Protein AF-A7SAW0-F1 (afdb_monomer)

Secondary structure (DSSP, 8-state):
--BBTTTEEEEEEETTEEEE---SSB--HHHHHHHHHTT-EEEEE-GGGT-HHHHHHHHHHHHHHTS----EEEE--TT---S-S---SS-------SS----------

Mean predicted aligned error: 2.24 Å

InterPro domains:
  IPR003347 JmjC domain [PF08007] (44-107)
  IPR003347 JmjC domain [PS51184] (40-109)
  IPR039994 Histone lysine demethylase/ribosomal histidine hydroxylase NO66-like [PTHR13096] (2-109)

Solvent-accessible surface area (backbone atoms only — not comparable to full-atom values): 6873 Å² total; per-residue (Å²): 135,59,26,33,81,74,31,32,43,36,22,28,31,57,97,92,44,66,48,78,68,60,61,86,55,69,58,47,67,71,62,56,50,51,43,33,76,71,45,20,16,40,35,34,48,53,47,44,84,80,30,69,70,53,30,55,50,33,54,54,49,19,66,72,70,73,46,93,53,83,56,69,46,78,48,67,39,88,98,54,41,36,64,64,95,79,83,78,100,65,91,83,86,88,80,91,86,75,93,83,81,93,83,85,86,76,79,88,131

Foldseek 3Di:
DAFFPPFKWKWFDDPNDIDTDHDGTHDDPVVVVVSQVVFIKMKTWQCLVVDVVVVVVQVVVCVVVVHHGGDMDIDTHPPGDGDHDDDDPDDDDDDDDDDDDDDDDDDDD

Structure (mmCIF, N/CA/C/O backbone):
data_AF-A7SAW0-F1
#
_entry.id   AF-A7SAW0-F1
#
loop_
_atom_site.group_PDB
_atom_site.id
_atom_site.type_symbol
_atom_site.label_atom_id
_atom_site.label_alt_id
_atom_site.label_comp_id
_atom_site.label_asym_id
_atom_site.label_entity_id
_atom_site.label_seq_id
_atom_site.pdbx_PDB_ins_code
_atom_site.Cartn_x
_atom_site.Cartn_y
_atom_site.Cartn_z
_atom_site.occupancy
_atom_site.B_iso_or_equiv
_atom_site.auth_seq_id
_atom_site.auth_comp_id
_atom_site.auth_asym_id
_atom_site.auth_atom_id
_atom_site.pdbx_PDB_model_num
ATOM 1 N N . ASN A 1 1 ? 14.785 4.386 6.000 1.00 86.06 1 ASN A N 1
ATOM 2 C CA . ASN A 1 1 ? 14.942 3.596 4.755 1.00 86.06 1 ASN A CA 1
ATOM 3 C C . ASN A 1 1 ? 13.675 2.800 4.500 1.00 86.06 1 ASN A C 1
ATOM 5 O O . ASN A 1 1 ? 13.338 1.988 5.346 1.00 86.06 1 ASN A O 1
ATOM 9 N N . VAL A 1 2 ? 12.983 3.044 3.382 1.00 97.00 2 VAL A N 1
ATOM 10 C CA . VAL A 1 2 ? 11.786 2.281 2.973 1.00 97.00 2 VAL A CA 1
ATOM 11 C C . 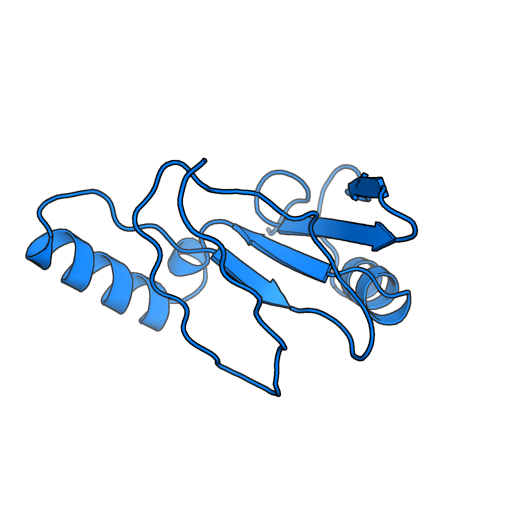VAL A 1 2 ? 12.231 0.964 2.332 1.00 97.00 2 VAL A C 1
ATOM 13 O O . VAL A 1 2 ? 13.104 0.972 1.462 1.00 97.00 2 VAL A O 1
ATOM 16 N N . GLN A 1 3 ? 11.672 -0.159 2.777 1.00 98.31 3 GLN A N 1
ATOM 17 C CA . GLN A 1 3 ? 11.983 -1.501 2.276 1.00 98.31 3 GLN A CA 1
ATOM 18 C C . GLN A 1 3 ? 10.757 -2.147 1.631 1.00 98.31 3 GLN A C 1
ATOM 20 O O . GLN A 1 3 ? 9.635 -1.984 2.124 1.00 98.31 3 GLN A O 1
ATOM 25 N N . PHE A 1 4 ? 10.983 -2.906 0.559 1.00 98.56 4 PHE A N 1
ATOM 26 C CA . PHE A 1 4 ? 9.944 -3.753 -0.018 1.00 98.56 4 PHE A CA 1
ATOM 27 C C . PHE A 1 4 ? 9.479 -4.805 0.997 1.00 98.56 4 PHE A C 1
ATOM 29 O O . PHE A 1 4 ? 10.250 -5.201 1.875 1.00 98.56 4 PHE A O 1
ATOM 36 N N . SER A 1 5 ? 8.213 -5.220 0.915 1.00 97.50 5 SER A N 1
ATOM 37 C CA . SER A 1 5 ? 7.556 -6.200 1.805 1.00 97.50 5 SER A CA 1
ATOM 38 C C . SER A 1 5 ? 7.438 -5.803 3.284 1.00 97.50 5 SER A C 1
ATOM 40 O O . SER A 1 5 ? 6.664 -6.410 4.016 1.00 97.50 5 SER A O 1
ATOM 42 N N . ARG A 1 6 ? 8.184 -4.793 3.748 1.00 97.69 6 ARG A N 1
ATOM 43 C CA . ARG A 1 6 ? 8.101 -4.257 5.115 1.00 97.69 6 ARG A CA 1
ATOM 44 C C . ARG A 1 6 ? 7.338 -2.943 5.172 1.00 97.69 6 ARG A C 1
ATOM 46 O O . ARG A 1 6 ? 6.553 -2.720 6.085 1.00 97.69 6 ARG A O 1
ATOM 53 N N . ASN A 1 7 ? 7.640 -2.037 4.248 1.00 98.44 7 ASN A N 1
ATOM 54 C CA . ASN A 1 7 ? 7.055 -0.701 4.212 1.00 98.44 7 ASN A CA 1
ATOM 55 C C . ASN A 1 7 ? 6.274 -0.460 2.926 1.00 98.44 7 ASN A C 1
ATOM 57 O O . ASN A 1 7 ? 5.348 0.338 2.937 1.00 98.44 7 ASN A O 1
ATOM 61 N N . LEU A 1 8 ? 6.664 -1.098 1.822 1.00 98.56 8 LEU A N 1
ATOM 62 C CA . LEU A 1 8 ? 6.099 -0.836 0.508 1.00 98.56 8 LEU A CA 1
ATOM 63 C C . LEU A 1 8 ? 5.883 -2.140 -0.256 1.00 98.56 8 LEU A C 1
ATOM 65 O O . LEU A 1 8 ? 6.787 -2.971 -0.330 1.00 98.56 8 LEU A O 1
ATOM 69 N N . ASP A 1 9 ? 4.709 -2.277 -0.862 1.00 98.75 9 ASP A N 1
ATOM 70 C CA . ASP A 1 9 ? 4.380 -3.369 -1.771 1.00 98.75 9 ASP A CA 1
ATOM 71 C C . ASP A 1 9 ? 4.066 -2.850 -3.170 1.00 98.75 9 ASP A C 1
ATOM 73 O O . ASP A 1 9 ? 3.495 -1.772 -3.343 1.00 98.75 9 ASP A O 1
ATOM 77 N N . VAL A 1 10 ? 4.392 -3.664 -4.166 1.00 98.81 10 VAL A N 1
ATOM 78 C CA . VAL A 1 10 ? 4.053 -3.464 -5.570 1.00 98.81 10 VAL A CA 1
ATOM 79 C C . VAL A 1 10 ? 3.187 -4.631 -6.022 1.00 98.81 10 VAL A C 1
ATOM 81 O O . VAL A 1 10 ? 3.545 -5.796 -5.834 1.00 98.81 10 VAL A O 1
ATOM 84 N N . THR A 1 11 ? 2.032 -4.323 -6.610 1.00 98.75 11 THR A N 1
ATOM 85 C CA . THR A 1 11 ? 1.016 -5.326 -6.958 1.00 98.75 11 THR A CA 1
ATOM 86 C C . THR A 1 11 ? 0.335 -5.034 -8.287 1.00 98.75 11 THR A C 1
ATOM 88 O O . THR A 1 11 ? 0.186 -3.874 -8.675 1.00 98.75 11 THR A O 1
ATOM 91 N N . SER A 1 12 ? -0.122 -6.080 -8.968 1.00 98.75 12 SER A N 1
ATOM 92 C CA . SER A 1 12 ? -1.002 -5.970 -10.132 1.00 98.75 12 SER A CA 1
ATOM 93 C C . SER A 1 12 ? -2.156 -6.965 -10.033 1.00 98.75 12 SER A C 1
ATOM 95 O O . SER A 1 12 ? -2.046 -8.017 -9.399 1.00 98.75 12 SER A O 1
ATOM 97 N N . TYR A 1 13 ? -3.269 -6.629 -10.679 1.00 98.69 13 TYR A N 1
ATOM 98 C CA . TYR A 1 13 ? -4.390 -7.524 -10.908 1.00 98.69 13 TYR A CA 1
ATOM 99 C C . TYR A 1 13 ? -4.823 -7.433 -12.366 1.00 98.69 13 TYR A C 1
ATOM 101 O O . TYR A 1 13 ? -5.336 -6.405 -12.814 1.00 98.69 13 TYR A O 1
ATOM 109 N N . LYS A 1 14 ? -4.599 -8.515 -13.106 1.00 97.12 14 LYS A N 1
ATOM 110 C CA . LYS A 1 14 ? -4.903 -8.609 -14.533 1.00 97.12 14 LYS A CA 1
ATOM 111 C C . LYS A 1 14 ? -5.420 -10.009 -14.838 1.00 97.12 14 LYS A C 1
ATOM 113 O O . LYS A 1 14 ? -4.952 -10.974 -14.242 1.00 97.12 14 LYS A O 1
ATOM 118 N N . ASP A 1 15 ? -6.411 -10.106 -15.721 1.00 96.69 15 ASP A N 1
ATOM 119 C CA . ASP A 1 15 ? -6.966 -11.381 -16.197 1.00 96.69 15 ASP A CA 1
ATOM 120 C C . ASP A 1 15 ? -7.366 -12.335 -15.053 1.00 96.69 15 ASP A C 1
ATOM 122 O O . ASP A 1 15 ? -7.117 -13.536 -15.082 1.00 96.69 15 ASP A O 1
ATOM 126 N N . GLY A 1 16 ? -7.958 -11.778 -13.990 1.00 96.62 16 GLY A N 1
ATOM 127 C CA . GLY A 1 16 ? -8.408 -12.546 -12.829 1.00 96.62 16 GLY A CA 1
ATOM 128 C C . GLY A 1 16 ? -7.308 -12.947 -11.838 1.00 96.62 16 GLY A C 1
ATOM 129 O O . GLY A 1 16 ? -7.627 -13.532 -10.803 1.00 96.62 16 GLY A O 1
ATOM 130 N N . LYS A 1 17 ? -6.037 -12.613 -12.097 1.00 98.12 17 LYS A N 1
ATOM 131 C CA . LYS A 1 17 ? -4.885 -13.025 -11.287 1.00 98.12 17 LYS A CA 1
ATOM 132 C C . LYS A 1 17 ? -4.217 -11.836 -10.601 1.00 98.12 17 LYS A C 1
ATOM 134 O O . LYS A 1 17 ? -3.920 -10.824 -11.231 1.00 98.12 17 LYS A O 1
ATOM 139 N N . ARG A 1 18 ? -3.962 -11.973 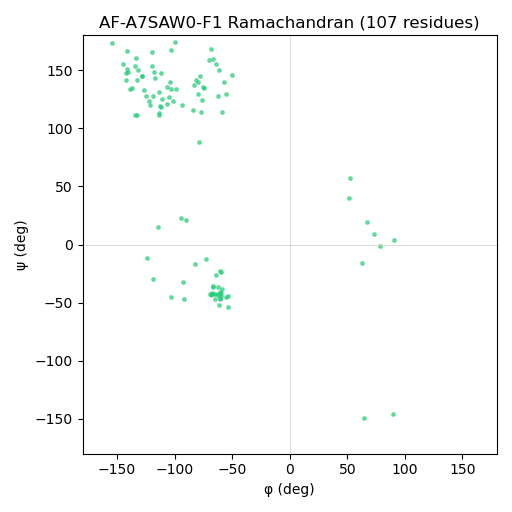-9.296 1.00 98.06 18 ARG A N 1
ATOM 140 C CA . ARG A 1 18 ? -3.237 -10.989 -8.479 1.00 98.06 18 ARG A CA 1
ATOM 141 C C . ARG A 1 18 ? -1.780 -11.409 -8.308 1.00 98.06 18 ARG A C 1
ATOM 143 O O . ARG A 1 18 ? -1.516 -12.549 -7.933 1.00 98.06 18 ARG A O 1
ATOM 150 N N . GLU A 1 19 ? -0.850 -10.477 -8.488 1.00 98.44 19 GLU A N 1
ATOM 151 C CA . GLU A 1 19 ? 0.596 -10.721 -8.382 1.00 98.44 19 GLU A CA 1
ATOM 152 C C . GLU A 1 19 ? 1.271 -9.715 -7.429 1.00 98.44 19 GLU A C 1
ATOM 154 O O . GLU A 1 19 ? 0.848 -8.562 -7.326 1.00 98.44 19 GLU A O 1
ATOM 159 N N . THR A 1 20 ? 2.299 -10.169 -6.695 1.00 98.50 20 THR A N 1
ATOM 160 C CA . THR A 1 20 ? 3.239 -9.314 -5.938 1.00 98.50 20 THR A CA 1
ATOM 161 C C . THR A 1 20 ? 4.535 -9.237 -6.731 1.00 98.50 20 THR A C 1
ATOM 163 O O . THR A 1 20 ? 5.066 -10.282 -7.096 1.00 98.50 20 THR A O 1
ATOM 166 N N . HIS A 1 21 ? 5.092 -8.036 -6.880 1.00 98.44 21 HIS A N 1
ATOM 167 C CA . HIS A 1 21 ? 6.335 -7.804 -7.630 1.00 98.44 21 HIS A CA 1
ATOM 168 C C . HIS A 1 21 ? 7.495 -7.312 -6.761 1.00 98.44 21 HIS A C 1
ATOM 170 O O . HIS A 1 21 ? 8.474 -6.797 -7.280 1.00 98.44 21 HIS A O 1
ATOM 176 N N . ASN A 1 22 ? 7.387 -7.440 -5.438 1.00 98.38 22 ASN A N 1
ATOM 177 C CA . ASN A 1 22 ? 8.364 -6.932 -4.476 1.00 98.38 22 ASN A CA 1
ATOM 178 C C . ASN A 1 22 ? 9.768 -7.526 -4.698 1.00 98.38 22 ASN A C 1
ATOM 180 O O . ASN A 1 22 ? 9.973 -8.713 -4.422 1.00 98.38 22 ASN A O 1
ATOM 184 N N . PRO A 1 23 ? 10.765 -6.713 -5.090 1.00 97.88 23 PRO A N 1
ATOM 185 C CA . PRO A 1 23 ? 12.164 -7.111 -5.026 1.00 97.88 23 PRO A CA 1
ATOM 186 C C . PRO A 1 23 ? 12.632 -7.247 -3.574 1.00 97.88 23 PRO A C 1
ATOM 188 O O . PRO A 1 23 ? 11.987 -6.772 -2.637 1.00 97.88 23 PRO A O 1
ATOM 191 N N . GLN A 1 24 ? 13.805 -7.840 -3.370 1.00 97.25 24 GLN A N 1
ATOM 192 C CA . GLN A 1 24 ? 14.437 -7.835 -2.053 1.00 97.25 24 GLN A CA 1
ATOM 193 C C . GLN A 1 24 ? 15.100 -6.482 -1.756 1.00 97.25 24 GLN A C 1
ATOM 195 O O . GLN A 1 24 ? 15.686 -5.843 -2.628 1.00 97.25 24 GLN A O 1
ATOM 200 N N . GLY A 1 25 ? 15.058 -6.069 -0.488 1.00 97.31 25 GLY A N 1
ATOM 201 C CA . GLY A 1 25 ? 15.831 -4.934 0.011 1.00 97.31 25 GLY A CA 1
ATOM 202 C C . GLY A 1 25 ? 15.124 -3.579 -0.078 1.00 97.31 25 GLY A C 1
ATOM 203 O O . GLY A 1 25 ? 13.925 -3.444 0.178 1.00 97.31 25 GLY A O 1
ATOM 204 N N . ARG A 1 26 ? 15.913 -2.528 -0.319 1.00 98.31 26 ARG A N 1
ATOM 205 C CA . ARG A 1 26 ? 15.461 -1.133 -0.241 1.00 98.31 26 ARG A CA 1
ATOM 206 C C . ARG A 1 26 ? 14.604 -0.759 -1.454 1.00 98.31 26 ARG A C 1
ATOM 208 O O . ARG A 1 26 ? 14.992 -0.996 -2.593 1.00 98.31 26 ARG A O 1
ATOM 215 N N . ALA A 1 27 ? 13.494 -0.069 -1.202 1.00 98.31 27 ALA A N 1
ATOM 216 C CA . ALA A 1 27 ? 12.644 0.511 -2.234 1.00 98.31 27 ALA A CA 1
ATOM 217 C C . ALA A 1 27 ? 13.255 1.824 -2.751 1.00 98.31 27 ALA A C 1
ATOM 219 O O . ALA A 1 27 ? 13.010 2.906 -2.215 1.00 98.31 27 ALA A O 1
ATOM 220 N N . HIS A 1 28 ? 14.123 1.723 -3.759 1.00 98.25 28 HIS A N 1
ATOM 221 C CA . HIS A 1 28 ? 14.693 2.886 -4.439 1.00 98.25 28 HIS A CA 1
ATOM 222 C C . HIS A 1 28 ? 13.652 3.533 -5.358 1.00 98.25 28 HIS A C 1
ATOM 224 O O . HIS A 1 28 ? 12.981 2.837 -6.116 1.00 98.25 28 HIS A O 1
ATOM 230 N N . ALA A 1 29 ? 13.547 4.865 -5.323 1.00 98.12 29 ALA A N 1
ATOM 2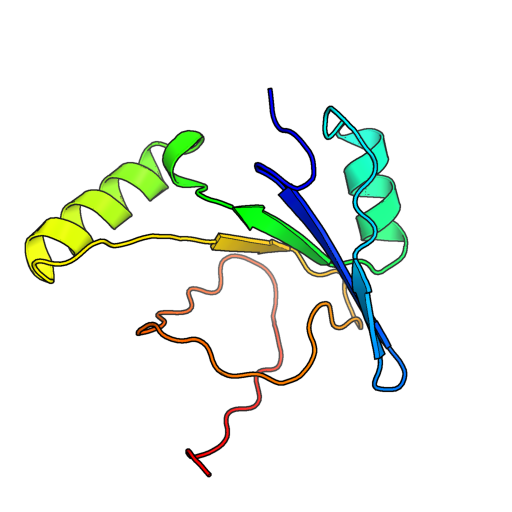31 C CA . ALA A 1 29 ? 12.515 5.595 -6.060 1.00 98.12 29 ALA A CA 1
ATOM 232 C C . ALA A 1 29 ? 12.464 5.265 -7.568 1.00 98.12 29 ALA A C 1
ATOM 234 O O . ALA A 1 29 ? 11.362 5.007 -8.042 1.00 98.12 29 ALA A O 1
ATOM 235 N N . PRO A 1 30 ? 13.589 5.177 -8.316 1.00 98.38 30 PRO A N 1
ATOM 236 C CA . PRO A 1 30 ? 13.539 4.812 -9.735 1.00 98.38 30 PRO A CA 1
ATOM 237 C C . PRO A 1 30 ? 12.899 3.443 -9.988 1.00 98.38 30 PRO A C 1
ATOM 239 O O . PRO A 1 30 ? 12.127 3.298 -10.925 1.00 98.38 30 PRO A O 1
ATOM 242 N N . VAL A 1 31 ? 13.159 2.462 -9.118 1.00 98.44 31 VAL A N 1
ATOM 243 C CA . VAL A 1 31 ? 12.598 1.105 -9.231 1.00 98.44 31 VAL A CA 1
ATOM 244 C C . VAL A 1 31 ? 11.094 1.115 -8.951 1.00 98.44 31 VAL A C 1
ATOM 246 O O . VAL A 1 31 ? 10.320 0.490 -9.665 1.00 98.44 31 VAL A O 1
ATOM 249 N N . VAL A 1 32 ? 10.659 1.849 -7.923 1.00 98.69 32 VAL A N 1
ATOM 250 C CA . VAL A 1 32 ? 9.229 1.973 -7.590 1.00 98.69 32 VAL A CA 1
ATOM 251 C C . VAL A 1 32 ? 8.464 2.681 -8.712 1.00 98.69 32 VAL A C 1
ATOM 253 O O . VAL A 1 32 ? 7.376 2.241 -9.082 1.00 98.69 32 VAL A O 1
ATOM 256 N N . TRP A 1 33 ? 9.035 3.750 -9.274 1.00 98.75 33 TRP A N 1
ATOM 257 C CA . TRP A 1 33 ? 8.433 4.466 -10.398 1.00 98.75 33 TRP A CA 1
ATOM 258 C C . TRP A 1 33 ? 8.385 3.627 -11.672 1.00 98.75 33 TRP A C 1
ATOM 260 O O . TRP A 1 33 ? 7.388 3.697 -12.383 1.00 98.75 33 TRP A O 1
ATOM 270 N N . ASP A 1 34 ? 9.402 2.807 -11.938 1.00 98.69 34 ASP A N 1
ATOM 271 C CA . ASP A 1 34 ? 9.383 1.876 -13.068 1.00 98.69 34 ASP A CA 1
ATOM 272 C C . ASP A 1 34 ? 8.219 0.880 -12.955 1.00 98.69 34 ASP A C 1
ATOM 274 O O . ASP A 1 34 ? 7.425 0.743 -13.885 1.00 98.69 34 ASP A O 1
ATOM 278 N N . PHE A 1 35 ? 8.006 0.279 -11.779 1.00 98.75 35 PHE A N 1
ATOM 279 C CA . PHE A 1 35 ? 6.837 -0.577 -11.551 1.00 98.75 35 PHE A CA 1
ATOM 280 C C . PHE A 1 35 ? 5.504 0.151 -11.753 1.00 98.75 35 PHE A C 1
ATOM 282 O O . PHE A 1 35 ? 4.592 -0.392 -12.382 1.00 98.75 35 PHE A O 1
ATOM 289 N N . TYR A 1 36 ? 5.383 1.373 -11.227 1.00 98.81 36 TYR A N 1
ATOM 290 C CA . TYR A 1 36 ? 4.181 2.189 -11.399 1.00 98.81 36 TYR A CA 1
ATOM 291 C C . TYR A 1 36 ? 3.907 2.492 -12.878 1.00 98.81 36 TYR A C 1
ATOM 293 O O . TYR A 1 36 ? 2.791 2.291 -13.357 1.00 98.81 36 TYR A O 1
ATOM 301 N N . ASN A 1 37 ? 4.932 2.906 -13.626 1.00 98.62 37 ASN A N 1
ATOM 302 C CA . ASN A 1 37 ? 4.816 3.202 -15.055 1.00 98.62 37 ASN A CA 1
ATOM 303 C C . ASN A 1 37 ? 4.466 1.956 -15.884 1.00 98.62 37 ASN A C 1
ATOM 305 O O . ASN A 1 37 ? 3.805 2.073 -16.912 1.00 98.62 37 ASN A O 1
ATOM 309 N N . ASN A 1 38 ? 4.829 0.765 -15.400 1.00 98.38 38 ASN A N 1
ATOM 310 C CA . ASN A 1 38 ? 4.462 -0.527 -15.987 1.00 98.38 38 ASN A CA 1
ATOM 311 C C . ASN A 1 38 ? 3.140 -1.103 -15.436 1.00 98.38 38 ASN A C 1
ATOM 313 O O . ASN A 1 38 ? 2.872 -2.300 -15.540 1.00 98.38 38 ASN A O 1
ATOM 317 N N . GLY A 1 39 ? 2.281 -0.257 -14.860 1.00 98.38 39 GLY A N 1
ATOM 318 C CA . GLY A 1 39 ? 0.900 -0.606 -14.529 1.00 98.38 39 GLY A CA 1
ATOM 319 C C . GLY A 1 39 ? 0.680 -1.193 -13.134 1.00 98.38 39 GLY A C 1
ATOM 320 O O . GLY A 1 39 ? -0.458 -1.538 -12.797 1.00 98.38 39 GLY A O 1
ATOM 321 N N . CYS A 1 40 ? 1.717 -1.280 -12.299 1.00 98.81 40 CYS A N 1
ATOM 322 C CA . CYS A 1 40 ? 1.580 -1.793 -10.940 1.00 98.81 40 CYS A CA 1
ATOM 323 C C . CYS A 1 40 ? 1.055 -0.721 -9.976 1.00 98.81 40 CYS A C 1
ATOM 325 O O . CYS A 1 40 ? 1.461 0.438 -10.009 1.00 98.81 40 CYS A O 1
ATOM 327 N N . SER A 1 41 ? 0.186 -1.125 -9.050 1.00 98.81 41 SER A N 1
ATOM 328 C CA . SER A 1 41 ? -0.155 -0.302 -7.889 1.00 98.81 41 SER A CA 1
ATOM 329 C C . SER A 1 41 ? 0.924 -0.401 -6.818 1.00 98.81 41 SER A C 1
ATOM 331 O O . SER A 1 41 ? 1.412 -1.492 -6.517 1.00 98.81 41 SER A O 1
ATOM 333 N N . VAL A 1 42 ? 1.222 0.733 -6.193 1.00 98.88 42 VAL A N 1
ATOM 334 C CA . VAL A 1 42 ? 2.138 0.856 -5.061 1.00 98.88 42 VAL A CA 1
ATOM 335 C C . VAL A 1 42 ? 1.325 1.047 -3.784 1.00 98.88 42 VAL A C 1
ATOM 337 O O . VAL A 1 42 ? 0.478 1.940 -3.707 1.00 98.88 42 VAL A O 1
ATOM 340 N N . ARG A 1 43 ? 1.578 0.209 -2.777 1.00 98.81 43 ARG A N 1
ATOM 341 C CA . ARG A 1 43 ? 0.970 0.295 -1.445 1.00 98.81 43 ARG A CA 1
ATOM 342 C C . ARG A 1 43 ? 2.036 0.651 -0.419 1.00 98.81 43 ARG A C 1
ATOM 344 O O . ARG A 1 43 ? 2.967 -0.123 -0.227 1.00 98.81 43 ARG A O 1
ATOM 351 N N . LEU A 1 44 ? 1.880 1.781 0.266 1.00 98.69 44 LEU A N 1
ATOM 352 C CA . LEU A 1 44 ? 2.698 2.135 1.427 1.00 98.69 44 LEU A CA 1
ATOM 353 C C . LEU A 1 44 ? 1.983 1.687 2.706 1.00 98.69 44 LEU A C 1
ATOM 355 O O . LEU A 1 44 ? 0.869 2.132 2.988 1.00 98.69 44 LEU A O 1
ATOM 359 N N . LEU A 1 45 ? 2.644 0.820 3.464 1.00 98.62 45 LEU A N 1
ATOM 360 C CA . LEU A 1 45 ? 2.206 0.317 4.760 1.00 98.62 45 LEU A CA 1
ATOM 361 C C . LEU A 1 45 ? 2.587 1.315 5.855 1.00 98.62 45 LEU A C 1
ATOM 363 O O . LEU A 1 45 ? 3.722 1.801 5.871 1.00 98.62 45 LEU A O 1
ATOM 367 N N . ASN A 1 46 ? 1.679 1.567 6.803 1.00 98.06 46 ASN A N 1
ATOM 368 C CA . ASN A 1 46 ? 1.949 2.400 7.983 1.00 98.06 46 ASN A CA 1
ATOM 369 C C . ASN A 1 46 ? 2.540 3.793 7.613 1.00 98.06 46 ASN A C 1
ATOM 371 O O . ASN A 1 46 ? 3.640 4.160 8.050 1.00 98.06 46 ASN A O 1
ATOM 375 N N . PRO A 1 47 ? 1.839 4.589 6.776 1.00 98.31 47 PRO A N 1
ATOM 376 C CA . PRO A 1 47 ? 2.288 5.917 6.358 1.00 98.31 47 PRO A CA 1
ATOM 377 C C . PRO A 1 47 ? 2.478 6.887 7.533 1.00 98.31 47 PRO A C 1
ATOM 379 O O . PRO A 1 47 ? 3.276 7.819 7.423 1.00 98.31 47 PRO A O 1
ATOM 382 N N . GLN A 1 48 ? 1.817 6.662 8.675 1.00 98.38 48 GLN A N 1
ATOM 383 C CA . GLN A 1 48 ? 2.005 7.455 9.891 1.00 98.38 48 GLN A CA 1
ATOM 384 C C . GLN A 1 48 ? 3.443 7.416 10.430 1.00 98.38 48 GLN A C 1
ATOM 386 O O . GLN A 1 48 ? 3.871 8.363 11.080 1.00 98.38 48 GLN A O 1
ATOM 391 N N . SER A 1 49 ? 4.236 6.393 10.098 1.00 97.56 49 SER A N 1
ATOM 392 C CA . SER A 1 49 ? 5.665 6.361 10.461 1.00 97.56 49 SER A CA 1
ATOM 393 C C . SER A 1 49 ? 6.533 7.332 9.651 1.00 97.56 49 SER A C 1
ATOM 395 O O . SER A 1 49 ? 7.695 7.548 9.989 1.00 97.56 49 SER A O 1
ATOM 397 N N . PHE A 1 50 ? 5.993 7.904 8.572 1.00 97.38 50 PHE A N 1
ATOM 398 C CA . PHE A 1 50 ? 6.715 8.785 7.650 1.00 97.38 50 PHE A CA 1
ATOM 399 C C . PHE A 1 50 ? 6.047 10.156 7.479 1.00 97.38 50 PHE A C 1
ATOM 401 O O . PHE A 1 50 ? 6.652 11.058 6.905 1.00 97.38 50 PHE A O 1
ATOM 408 N N . SER A 1 51 ? 4.811 10.325 7.958 1.00 98.25 51 SER A N 1
ATOM 409 C CA . SER A 1 51 ? 4.010 11.530 7.757 1.00 98.25 51 SER A CA 1
ATOM 410 C C . SER A 1 51 ? 3.347 11.974 9.056 1.00 98.25 51 SER A C 1
ATOM 412 O O . SER A 1 51 ? 2.420 11.332 9.553 1.00 98.25 51 SER A O 1
ATOM 414 N N . HIS A 1 52 ? 3.793 13.116 9.581 1.00 98.44 52 HIS A N 1
ATOM 415 C CA . HIS A 1 52 ? 3.257 13.698 10.811 1.00 98.44 52 HIS A CA 1
ATOM 416 C C . HIS A 1 52 ? 1.752 14.033 10.727 1.00 98.44 52 HIS A C 1
ATOM 418 O O . HIS A 1 52 ? 1.037 13.752 11.689 1.00 98.44 52 HIS A O 1
ATOM 424 N N . PRO A 1 53 ? 1.212 14.583 9.618 1.00 98.44 53 PRO A N 1
ATOM 425 C CA . PRO A 1 53 ? -0.234 14.777 9.484 1.00 98.44 53 PRO A CA 1
ATOM 426 C C . PRO A 1 53 ? -1.036 13.474 9.570 1.00 98.44 53 PRO A C 1
ATOM 428 O O . PRO A 1 53 ? -2.067 13.438 10.238 1.00 98.44 53 PRO A O 1
ATOM 431 N N . VAL A 1 54 ? -0.550 12.400 8.936 1.00 98.44 54 VAL A N 1
ATOM 432 C CA . VAL A 1 54 ? -1.222 11.093 8.977 1.00 98.44 54 VAL A CA 1
ATOM 433 C C . VAL A 1 54 ? -1.150 10.508 10.380 1.00 98.44 54 VAL A C 1
ATOM 435 O O . VAL A 1 54 ? -2.168 10.063 10.895 1.00 98.44 54 VAL A O 1
ATOM 438 N N . TRP A 1 55 ? 0.016 10.593 11.028 1.00 98.69 55 TRP A N 1
ATOM 439 C CA . TRP A 1 55 ? 0.172 10.216 12.431 1.00 98.69 55 TRP A CA 1
ATOM 440 C C . TRP A 1 55 ? -0.831 10.928 13.328 1.00 98.69 55 TRP A C 1
ATOM 442 O O . TRP A 1 55 ? -1.614 10.261 14.001 1.00 98.69 55 TRP A O 1
ATOM 452 N N . LYS A 1 56 ? -0.890 12.261 13.258 1.00 98.69 56 LYS A N 1
ATOM 453 C CA . LYS A 1 56 ? -1.829 13.058 14.049 1.00 98.69 56 LYS A CA 1
ATOM 454 C C . LYS A 1 56 ? -3.279 12.622 13.825 1.00 98.69 56 LYS A C 1
ATOM 456 O O . LYS A 1 56 ? -4.014 12.467 14.795 1.00 98.69 56 LYS A O 1
ATOM 461 N N . LEU A 1 57 ? -3.680 12.401 12.571 1.00 98.50 57 LEU A N 1
ATOM 462 C CA . LEU A 1 57 ? -5.025 11.922 12.247 1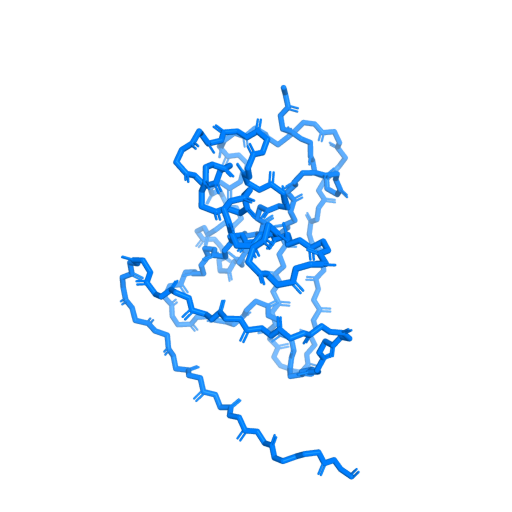.00 98.50 57 LEU A CA 1
ATOM 463 C C . LEU A 1 57 ? -5.297 10.548 12.874 1.00 98.50 57 LEU A C 1
ATOM 465 O O . LEU A 1 57 ? -6.287 10.392 13.584 1.00 98.50 57 LEU A O 1
ATOM 469 N N . THR A 1 58 ? -4.410 9.572 12.657 1.00 98.56 58 THR A N 1
ATOM 470 C CA . THR A 1 58 ? -4.581 8.214 13.200 1.00 98.56 58 THR A CA 1
ATOM 471 C C . THR A 1 58 ? -4.583 8.193 14.728 1.00 98.56 58 THR A C 1
ATOM 473 O O . THR A 1 58 ? -5.374 7.467 15.313 1.00 98.56 58 THR A O 1
ATOM 476 N N . SER A 1 59 ? -3.772 9.027 15.388 1.00 98.56 59 SER A N 1
ATOM 477 C CA . SER A 1 59 ? -3.731 9.115 16.852 1.00 98.56 59 SER A CA 1
ATOM 478 C C . SER A 1 59 ? -5.024 9.673 17.444 1.00 98.56 59 SER A C 1
ATOM 480 O O . SER A 1 59 ? -5.522 9.119 18.419 1.00 98.56 59 SER A O 1
ATOM 482 N N . LEU A 1 60 ? -5.593 10.720 16.840 1.00 98.62 60 LEU A N 1
ATOM 483 C CA . LEU A 1 60 ? -6.868 11.287 17.291 1.00 98.62 60 LEU A CA 1
ATOM 484 C C . LEU A 1 60 ? -8.032 10.317 17.064 1.00 98.62 60 LEU A C 1
ATOM 486 O O . LEU A 1 60 ? -8.887 10.158 17.930 1.00 98.62 60 LEU A O 1
ATOM 490 N N . LEU A 1 61 ? -8.059 9.639 15.913 1.00 98.62 61 LEU A N 1
ATOM 491 C CA . LEU A 1 61 ? -9.082 8.631 15.637 1.00 98.62 61 LEU A CA 1
ATOM 492 C C . LEU A 1 61 ? -8.949 7.416 16.558 1.00 98.62 61 LEU A C 1
ATOM 494 O O . LEU A 1 61 ? -9.959 6.870 16.980 1.00 98.62 61 LEU A O 1
ATOM 498 N N . GLN A 1 62 ? -7.726 7.015 16.906 1.00 98.62 62 GLN A N 1
ATOM 499 C CA . GLN A 1 62 ? -7.489 5.942 17.871 1.00 98.62 62 GLN A CA 1
ATOM 500 C C . GLN A 1 62 ? -8.040 6.289 19.259 1.00 98.62 62 GLN A C 1
ATOM 502 O O . GLN A 1 62 ? -8.668 5.440 19.887 1.00 98.62 62 GLN A O 1
ATOM 507 N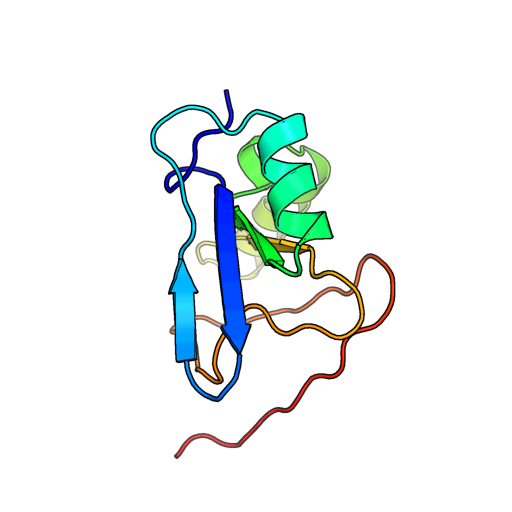 N . GLU A 1 63 ? -7.850 7.525 19.730 1.00 98.56 63 GLU A N 1
ATOM 508 C CA . GLU A 1 63 ? -8.465 7.994 20.979 1.00 98.56 63 GLU A CA 1
ATOM 509 C C . GLU A 1 63 ? -9.996 7.982 20.889 1.00 98.56 63 GLU A C 1
ATOM 511 O O . GLU A 1 63 ? -10.664 7.499 21.799 1.00 98.56 63 GLU A O 1
ATOM 516 N N . TYR A 1 64 ? -10.547 8.448 19.766 1.00 98.56 64 TYR A N 1
ATOM 517 C CA . TYR A 1 64 ? -11.991 8.498 19.546 1.00 98.56 64 TYR A CA 1
ATOM 518 C C . TYR A 1 64 ? -12.648 7.110 19.489 1.00 98.56 64 TYR A C 1
ATOM 520 O O . TYR A 1 64 ? -13.681 6.890 20.117 1.00 98.56 64 TYR A O 1
ATOM 528 N N . PHE A 1 65 ? -12.064 6.170 18.741 1.00 98.44 65 PHE A N 1
ATOM 529 C CA . PHE A 1 65 ? -12.627 4.829 18.562 1.00 98.44 65 PHE A CA 1
ATOM 530 C C . PHE A 1 65 ? -12.291 3.870 19.711 1.00 98.44 65 PHE A C 1
ATOM 532 O O . PHE A 1 65 ? -12.929 2.826 19.833 1.00 98.44 65 PHE A O 1
ATOM 539 N N . GLY A 1 66 ? -11.295 4.187 20.544 1.00 98.44 66 GLY A N 1
ATOM 540 C CA . GLY A 1 66 ? -10.849 3.301 21.623 1.00 98.44 66 GLY A CA 1
ATOM 541 C C . GLY A 1 66 ? -10.197 2.003 21.128 1.00 98.44 66 GLY A C 1
ATOM 542 O O . GLY A 1 66 ? -10.112 1.029 21.875 1.00 98.44 66 GLY A O 1
ATOM 543 N N . CYS A 1 67 ? -9.741 1.968 19.874 1.00 98.38 67 CYS A N 1
ATOM 544 C CA . CYS A 1 67 ? -9.083 0.822 19.252 1.00 98.38 67 CYS A CA 1
ATOM 545 C C . CYS A 1 67 ? -7.923 1.275 18.357 1.00 98.38 67 CYS A C 1
ATOM 547 O O . CYS A 1 67 ? -7.781 2.457 18.047 1.00 98.38 67 CYS A O 1
ATOM 549 N N . PHE A 1 68 ? -7.070 0.336 17.944 1.00 98.19 68 PHE A N 1
ATOM 550 C CA . PHE A 1 68 ? -5.950 0.649 17.058 1.00 98.19 68 PHE A CA 1
ATOM 551 C C . PHE A 1 68 ? -6.439 1.186 15.705 1.00 98.19 68 PHE A C 1
ATOM 553 O O . PHE A 1 68 ? -7.217 0.525 15.020 1.00 98.19 68 PHE A O 1
ATOM 560 N N . VAL A 1 69 ? -5.915 2.344 15.289 1.00 98.69 69 VAL A N 1
ATOM 561 C CA . VAL A 1 69 ? -6.180 2.921 13.963 1.00 98.69 69 VAL A CA 1
ATOM 562 C C . VAL A 1 69 ? -4.896 2.929 13.142 1.00 98.69 69 VAL A C 1
ATOM 564 O O . VAL A 1 69 ? -3.952 3.673 13.413 1.00 98.69 69 VAL A O 1
ATOM 567 N N . GLY A 1 70 ? -4.878 2.090 12.109 1.00 98.25 70 GLY A N 1
ATOM 568 C CA . GLY A 1 70 ? -3.829 2.050 11.097 1.00 98.25 70 GLY A CA 1
ATOM 569 C C . GLY A 1 70 ? -4.225 2.776 9.812 1.00 98.25 70 GLY A C 1
ATOM 570 O O . GLY A 1 70 ? -5.361 3.207 9.634 1.00 98.25 70 GLY A O 1
ATOM 571 N N . ALA A 1 71 ? -3.277 2.881 8.885 1.00 98.62 71 ALA A N 1
ATOM 572 C CA . ALA A 1 71 ? -3.530 3.378 7.542 1.00 98.62 71 ALA A CA 1
ATOM 573 C C . ALA A 1 71 ? -2.651 2.646 6.523 1.00 98.62 71 ALA A C 1
ATOM 575 O O . ALA A 1 71 ? -1.567 2.157 6.848 1.00 98.62 71 ALA A O 1
ATOM 576 N N . ASN A 1 72 ? -3.118 2.622 5.278 1.00 98.75 72 ASN A N 1
ATOM 577 C CA . ASN A 1 72 ? -2.352 2.244 4.097 1.00 98.75 72 ASN A CA 1
ATOM 578 C C . ASN A 1 72 ? -2.603 3.300 3.018 1.00 98.75 72 ASN A C 1
ATOM 580 O O . ASN A 1 72 ? -3.733 3.763 2.860 1.00 98.75 72 ASN A O 1
ATOM 584 N N . THR A 1 73 ? -1.574 3.649 2.249 1.00 98.62 73 THR A N 1
ATOM 585 C CA . THR A 1 73 ? -1.721 4.545 1.092 1.00 98.62 73 THR A CA 1
ATOM 586 C C . THR A 1 73 ? -1.603 3.742 -0.191 1.00 98.62 73 THR A C 1
ATOM 588 O O . THR A 1 73 ? -0.697 2.922 -0.324 1.00 98.62 73 THR A O 1
ATOM 591 N N . TYR A 1 74 ? -2.493 4.003 -1.149 1.00 98.81 74 TYR A N 1
ATOM 592 C CA . TYR A 1 74 ? -2.548 3.295 -2.424 1.00 98.81 74 TYR A CA 1
ATOM 593 C C . TYR A 1 74 ? -2.384 4.268 -3.589 1.00 98.81 74 TYR A C 1
ATOM 595 O O . TYR A 1 74 ? -3.213 5.156 -3.776 1.00 98.81 74 TYR A O 1
ATOM 603 N N . LEU A 1 75 ? -1.350 4.051 -4.398 1.00 98.88 75 LEU A N 1
ATOM 604 C CA . LEU A 1 75 ? -1.107 4.762 -5.648 1.00 98.88 75 LEU A CA 1
ATOM 605 C C . LEU A 1 75 ? -1.293 3.778 -6.810 1.00 98.88 75 LEU A C 1
ATOM 607 O O . LEU A 1 75 ? -0.593 2.772 -6.892 1.00 98.88 75 LEU A O 1
ATOM 611 N N . THR A 1 76 ? -2.256 4.042 -7.693 1.00 98.81 76 THR A N 1
ATOM 612 C CA . THR A 1 76 ? -2.616 3.157 -8.814 1.00 98.81 76 THR A CA 1
ATOM 613 C C . THR A 1 76 ? -2.538 3.938 -10.126 1.00 98.81 76 THR A C 1
ATOM 615 O O . THR A 1 76 ? -3.159 5.000 -10.201 1.00 98.81 76 THR A O 1
ATOM 618 N N . PRO A 1 77 ? -1.814 3.445 -11.146 1.00 98.56 77 PRO A N 1
ATOM 619 C CA . PRO A 1 77 ? -1.721 4.127 -12.430 1.00 98.56 77 PRO A CA 1
ATOM 620 C C . PRO A 1 77 ? -3.055 4.080 -13.201 1.00 98.56 77 PRO A C 1
ATOM 622 O O . PRO A 1 77 ? -3.905 3.224 -12.933 1.00 98.56 77 PRO A O 1
ATOM 625 N N . PRO A 1 78 ? -3.278 5.001 -14.157 1.00 98.38 78 PRO A N 1
ATOM 626 C CA . PRO A 1 78 ? -4.518 5.053 -14.926 1.00 98.38 78 PRO A CA 1
ATOM 627 C C . PRO A 1 78 ? -4.813 3.746 -15.668 1.00 98.38 78 PRO A C 1
ATOM 629 O O . PRO A 1 78 ? -3.925 3.138 -16.258 1.00 98.38 78 PRO A O 1
ATOM 632 N N . GLY A 1 79 ? -6.083 3.337 -15.683 1.00 97.88 79 GLY A N 1
ATOM 633 C CA . GLY A 1 79 ? -6.537 2.179 -16.459 1.00 97.88 79 GLY A CA 1
ATOM 634 C C . GLY A 1 79 ? -6.117 0.813 -15.908 1.00 97.88 79 GLY A C 1
ATOM 635 O O . GLY A 1 79 ? -6.346 -0.187 -16.583 1.00 97.88 79 GLY A O 1
ATOM 636 N N . THR A 1 80 ? -5.539 0.740 -14.703 1.00 98.50 80 THR A N 1
ATOM 637 C CA . THR A 1 80 ? -5.122 -0.533 -14.099 1.00 98.50 80 THR A CA 1
ATOM 638 C C . THR A 1 80 ? -5.824 -0.831 -12.775 1.00 98.50 80 THR A C 1
ATOM 640 O O . THR A 1 80 ? -6.461 0.026 -12.156 1.00 98.50 80 THR A O 1
ATOM 643 N N . GLN A 1 81 ? -5.710 -2.085 -12.335 1.00 98.62 81 GLN A N 1
ATOM 644 C CA . GLN A 1 81 ? -6.185 -2.565 -11.042 1.00 98.62 81 GLN A CA 1
ATOM 645 C C . GLN A 1 81 ? -5.023 -3.255 -10.314 1.00 98.62 81 GLN A C 1
ATOM 647 O O . GLN A 1 81 ? -4.298 -4.046 -10.907 1.00 98.62 81 GLN A O 1
ATOM 652 N N . GLY A 1 82 ? -4.813 -2.934 -9.034 1.00 97.94 82 GLY A N 1
ATOM 653 C CA . GLY A 1 82 ? -3.710 -3.496 -8.23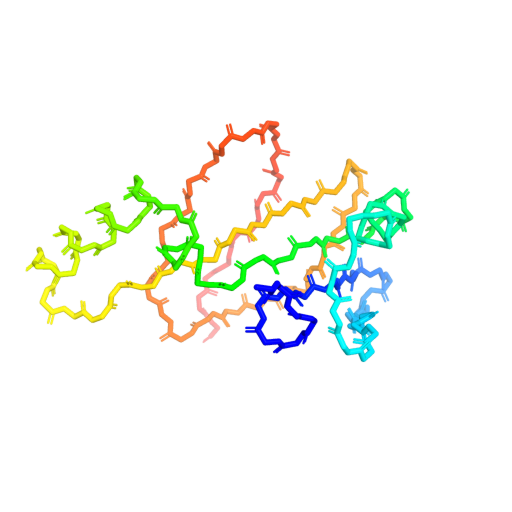6 1.00 97.94 82 GLY A CA 1
ATOM 654 C C . GLY A 1 82 ? -4.064 -4.754 -7.443 1.00 97.94 82 GLY A C 1
ATOM 655 O O . GLY A 1 82 ? -3.224 -5.623 -7.243 1.00 97.94 82 GLY A O 1
ATOM 656 N N . PHE A 1 83 ? -5.315 -4.859 -6.995 1.00 98.44 83 PHE A N 1
ATOM 657 C CA . PHE A 1 83 ? -5.770 -5.895 -6.067 1.00 98.44 83 PHE A CA 1
ATOM 658 C C . PHE A 1 83 ? -7.009 -6.600 -6.615 1.00 98.44 83 PHE A C 1
ATOM 660 O O . PHE A 1 83 ? -7.855 -5.970 -7.252 1.00 98.44 83 PHE A O 1
ATOM 667 N N . ALA A 1 84 ? -7.119 -7.902 -6.351 1.00 98.19 84 ALA A N 1
ATOM 668 C CA . ALA A 1 84 ? -8.331 -8.667 -6.628 1.00 98.19 84 ALA A CA 1
ATOM 669 C C . ALA A 1 84 ? -9.493 -8.195 -5.729 1.00 98.19 84 ALA A C 1
ATOM 671 O O . ALA A 1 84 ? -9.234 -7.605 -4.679 1.00 98.19 84 ALA A O 1
ATOM 672 N N . PRO A 1 85 ? -10.761 -8.461 -6.085 1.00 98.06 85 PRO A N 1
ATOM 673 C CA . PRO A 1 85 ? -11.880 -8.299 -5.156 1.00 98.06 85 PRO A CA 1
ATOM 674 C C . PRO A 1 85 ? -11.656 -9.110 -3.868 1.00 98.06 85 PRO A C 1
ATOM 676 O O . PRO A 1 85 ? -11.342 -10.296 -3.939 1.00 98.06 85 PRO A O 1
ATOM 679 N N . HIS A 1 86 ? -11.805 -8.470 -2.710 1.00 97.94 86 HIS A N 1
ATOM 680 C CA . HIS A 1 86 ? -11.654 -9.076 -1.383 1.00 97.94 86 HIS A CA 1
ATOM 681 C C . HIS A 1 86 ? -12.470 -8.289 -0.349 1.00 97.94 86 HIS A C 1
ATOM 683 O O . HIS A 1 86 ? -13.039 -7.244 -0.669 1.00 97.94 86 HIS A O 1
ATOM 689 N N . TYR A 1 87 ? -12.522 -8.817 0.869 1.00 98.12 87 TYR A N 1
ATOM 690 C CA . TYR A 1 87 ? -12.911 -8.097 2.075 1.00 98.12 87 TYR A CA 1
ATOM 691 C C . TYR A 1 87 ? -11.729 -8.128 3.050 1.00 98.12 87 TYR A C 1
ATOM 693 O O . TYR A 1 87 ? -10.908 -9.046 2.986 1.00 98.12 87 TYR A O 1
ATOM 701 N N . ASP A 1 88 ? -11.651 -7.129 3.921 1.00 97.81 88 ASP A N 1
ATOM 702 C CA . ASP A 1 88 ? -10.671 -7.063 5.005 1.00 97.81 88 ASP A CA 1
ATOM 703 C C . ASP A 1 88 ? -11.342 -7.415 6.344 1.00 97.81 88 ASP A C 1
ATOM 705 O O . ASP A 1 88 ? -12.568 -7.471 6.446 1.00 97.81 88 ASP A O 1
ATOM 709 N N . ASP A 1 89 ? -10.537 -7.656 7.374 1.00 97.75 89 ASP A N 1
ATOM 710 C CA . ASP A 1 89 ? -10.956 -7.972 8.745 1.00 97.75 89 ASP A CA 1
ATOM 711 C C . ASP A 1 89 ? -11.021 -6.730 9.657 1.00 97.75 89 ASP A C 1
ATOM 713 O O . ASP A 1 89 ? -10.940 -6.834 10.881 1.00 97.75 89 ASP A O 1
ATOM 717 N N . ILE A 1 90 ? -11.169 -5.546 9.053 1.00 98.06 90 ILE A N 1
ATOM 718 C CA . ILE A 1 90 ? -11.200 -4.240 9.721 1.00 98.06 90 ILE A CA 1
ATOM 719 C C . ILE A 1 90 ? -12.358 -3.379 9.218 1.00 98.06 90 ILE A C 1
ATOM 721 O O . ILE A 1 90 ? -12.852 -3.552 8.103 1.00 98.06 90 ILE A O 1
ATOM 725 N N . GLU A 1 91 ? -12.721 -2.376 10.014 1.00 98.44 91 GLU A N 1
ATOM 726 C CA . GLU A 1 91 ? -13.571 -1.274 9.563 1.00 98.44 91 GLU A CA 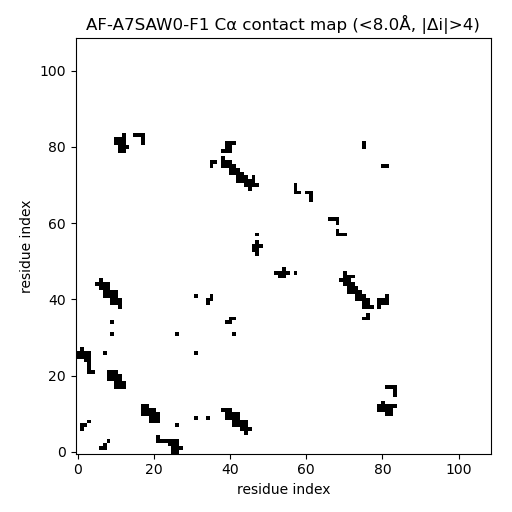1
ATOM 727 C C . GLU A 1 91 ? -12.745 -0.298 8.709 1.00 98.44 91 GLU A C 1
ATOM 729 O O . GLU A 1 91 ? -11.713 0.215 9.152 1.00 98.44 91 GLU A O 1
ATOM 734 N N . ALA A 1 92 ? -13.181 -0.035 7.473 1.00 98.06 92 ALA A N 1
ATOM 735 C CA . ALA A 1 92 ? -12.415 0.746 6.501 1.00 98.06 92 ALA A CA 1
ATOM 736 C C . ALA A 1 92 ? -13.047 2.114 6.205 1.00 98.06 92 ALA A C 1
ATOM 738 O O . ALA A 1 92 ? -14.170 2.209 5.711 1.00 98.06 92 ALA A O 1
ATOM 739 N N . PHE A 1 93 ? -12.265 3.181 6.383 1.00 98.44 93 PHE A N 1
ATOM 740 C CA . PHE A 1 93 ? -12.576 4.517 5.870 1.00 98.44 93 PHE A CA 1
ATOM 741 C C . PHE A 1 93 ? -11.660 4.839 4.681 1.00 98.44 93 PHE A C 1
ATOM 743 O O . PHE A 1 93 ? -10.437 4.856 4.820 1.00 98.44 93 PHE A O 1
ATOM 750 N N . ILE A 1 94 ? -12.237 5.108 3.504 1.00 98.25 94 ILE A N 1
ATOM 751 C CA . ILE A 1 94 ? -11.481 5.433 2.283 1.00 98.25 94 ILE A CA 1
ATOM 752 C C . ILE A 1 94 ? -11.509 6.945 2.046 1.00 98.25 94 ILE A C 1
ATOM 754 O O . ILE A 1 94 ? -12.576 7.537 1.901 1.00 98.25 94 ILE A O 1
ATOM 758 N N . ILE A 1 95 ? -10.328 7.561 1.943 1.00 98.38 95 ILE A N 1
ATOM 759 C CA . ILE A 1 95 ? -10.163 8.990 1.647 1.00 98.38 95 ILE A CA 1
ATOM 760 C C . ILE A 1 95 ? -9.497 9.134 0.274 1.00 98.38 95 ILE A C 1
ATOM 762 O O . ILE A 1 95 ? -8.336 8.762 0.097 1.00 98.38 95 ILE A O 1
ATOM 766 N N . GLN A 1 96 ? -10.222 9.672 -0.712 1.00 98.62 96 GLN A N 1
ATOM 767 C CA . GLN A 1 96 ? -9.666 9.949 -2.040 1.00 98.62 96 GLN A CA 1
ATOM 768 C C . GLN A 1 96 ? -8.801 11.215 -1.983 1.00 98.62 96 GLN A C 1
ATOM 770 O O . GLN A 1 96 ? -9.322 12.304 -1.758 1.00 98.62 96 GLN A O 1
ATOM 775 N N . LEU A 1 97 ? -7.491 11.071 -2.202 1.00 98.44 97 LEU A N 1
ATOM 776 C CA . LEU A 1 97 ? -6.541 12.191 -2.159 1.00 98.44 97 LEU A CA 1
ATOM 777 C C . LEU A 1 97 ? -6.326 12.835 -3.535 1.00 98.44 97 LEU A C 1
ATOM 779 O O . LEU A 1 97 ? -6.385 14.053 -3.663 1.00 98.44 97 LEU A O 1
ATOM 783 N N . GLU A 1 98 ? -6.101 12.023 -4.571 1.00 98.75 98 GLU A N 1
ATOM 784 C CA . GLU A 1 98 ? -5.755 12.494 -5.918 1.00 98.75 98 GLU A CA 1
ATOM 785 C C . GLU A 1 98 ? -6.452 11.662 -6.998 1.00 98.75 98 GLU A C 1
ATOM 787 O O . GLU A 1 98 ? -6.672 10.462 -6.826 1.00 98.75 98 GLU A O 1
ATOM 792 N N . GLY A 1 99 ? -6.784 12.277 -8.135 1.00 98.44 99 GLY A N 1
ATOM 793 C CA . GLY A 1 99 ? -7.400 11.582 -9.267 1.00 98.44 99 GLY A CA 1
ATOM 794 C C . GLY A 1 99 ? -8.794 11.015 -8.963 1.00 98.44 99 GLY A C 1
ATOM 795 O O . GLY A 1 99 ? -9.564 11.585 -8.190 1.00 98.44 99 GLY A O 1
ATOM 796 N N . LYS A 1 100 ? -9.146 9.904 -9.620 1.00 98.31 100 LYS A N 1
ATOM 797 C CA . LYS A 1 100 ? -10.438 9.212 -9.471 1.00 98.31 100 LYS A CA 1
ATOM 798 C C . LYS A 1 100 ? -10.226 7.703 -9.521 1.00 98.31 100 LYS A C 1
ATOM 800 O O . LYS A 1 100 ? -9.367 7.226 -10.259 1.00 98.31 100 LYS A O 1
ATOM 805 N N . LYS A 1 101 ? -11.042 6.949 -8.785 1.00 98.50 101 LYS A N 1
ATOM 806 C CA . LYS A 1 101 ? -11.018 5.482 -8.781 1.00 98.50 101 LYS A CA 1
ATOM 807 C C . LYS A 1 101 ? -12.445 4.942 -8.811 1.00 98.50 101 LYS A C 1
ATOM 809 O O . LYS A 1 101 ? -13.308 5.447 -8.100 1.00 98.50 101 LYS A O 1
ATOM 814 N N . HIS A 1 102 ? -12.701 3.946 -9.657 1.00 98.38 102 HIS A N 1
ATOM 815 C CA . HIS A 1 102 ? -13.996 3.270 -9.710 1.00 98.38 102 HIS A CA 1
ATOM 816 C C . HIS A 1 102 ? -14.022 2.179 -8.637 1.00 98.38 102 HIS A C 1
ATOM 818 O O . HIS A 1 102 ? -13.260 1.217 -8.721 1.00 98.38 102 HIS A O 1
ATOM 824 N N . TRP A 1 103 ? -14.910 2.315 -7.656 1.00 98.38 103 TRP A N 1
ATOM 825 C CA . TRP A 1 103 ? -15.111 1.328 -6.597 1.00 98.38 103 TRP A CA 1
ATOM 826 C C . TRP A 1 103 ? -16.383 0.52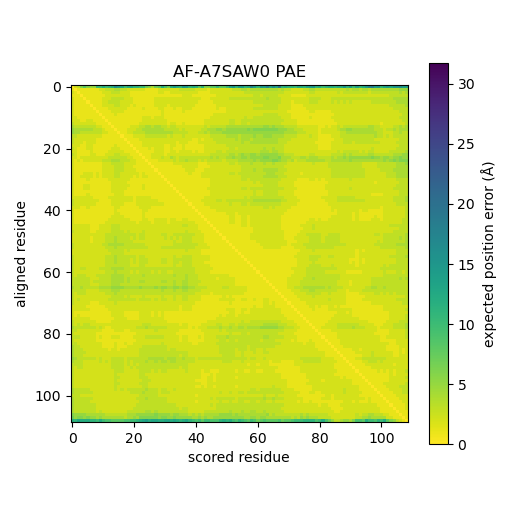0 -6.843 1.00 98.38 103 TRP A C 1
ATOM 828 O O . TRP A 1 103 ? -17.401 1.068 -7.258 1.00 98.38 103 TRP A O 1
ATOM 838 N N . ARG A 1 104 ? -16.320 -0.788 -6.581 1.00 98.25 104 ARG A N 1
ATOM 839 C CA . ARG A 1 104 ? -17.485 -1.681 -6.558 1.00 98.25 104 ARG A CA 1
ATOM 840 C C . ARG A 1 104 ? -17.545 -2.337 -5.189 1.00 98.25 104 ARG A C 1
ATOM 842 O O . ARG A 1 104 ? -16.570 -2.966 -4.786 1.00 98.25 104 ARG A O 1
ATOM 849 N N . LEU A 1 105 ? -18.672 -2.176 -4.506 1.00 98.12 105 LEU A N 1
ATOM 850 C CA . LEU A 1 105 ? -18.938 -2.783 -3.208 1.00 98.12 105 LEU A CA 1
ATOM 851 C C . LEU A 1 105 ? -20.033 -3.834 -3.362 1.00 98.12 105 LEU A C 1
ATOM 853 O O . LEU A 1 105 ? -20.922 -3.697 -4.203 1.00 98.12 105 LEU A O 1
ATOM 857 N N . TYR A 1 106 ? -19.948 -4.879 -2.551 1.00 97.81 106 TYR A N 1
ATOM 858 C CA . TYR A 1 106 ? -20.876 -6.000 -2.555 1.00 97.81 106 TYR A CA 1
ATOM 859 C C . TYR A 1 106 ? -21.305 -6.271 -1.116 1.00 97.81 106 TYR A C 1
ATOM 861 O O . TYR A 1 106 ? -20.527 -6.040 -0.190 1.00 97.81 106 TYR A O 1
ATOM 869 N N . ASN A 1 107 ? -22.525 -6.773 -0.932 1.00 97.62 107 ASN A N 1
ATOM 870 C CA . ASN A 1 107 ? -22.971 -7.229 0.381 1.00 97.62 107 ASN A CA 1
ATOM 871 C C . ASN A 1 107 ? -22.128 -8.427 0.856 1.00 97.62 107 ASN A C 1
ATOM 873 O O . ASN A 1 107 ? -21.590 -9.160 0.013 1.00 97.62 107 ASN A O 1
ATOM 877 N N . PRO A 1 108 ? -22.045 -8.656 2.181 1.00 96.50 108 PRO A N 1
ATOM 878 C CA . PRO A 1 108 ? -21.540 -9.911 2.725 1.00 96.50 108 PRO A CA 1
ATOM 879 C C . PRO A 1 108 ? -22.241 -11.111 2.074 1.00 96.50 108 PRO A C 1
ATOM 881 O O . PRO A 1 108 ? -23.414 -11.021 1.704 1.00 96.50 108 PRO A O 1
ATOM 884 N N . ARG A 1 109 ? -21.499 -12.205 1.896 1.00 91.06 109 ARG A N 1
ATOM 885 C CA . ARG A 1 109 ? -22.014 -13.446 1.305 1.00 91.06 109 ARG A CA 1
ATOM 886 C C . ARG A 1 109 ? -22.701 -14.323 2.336 1.00 91.06 109 ARG A C 1
ATOM 888 O O . ARG A 1 109 ? -22.234 -14.316 3.494 1.00 91.06 109 ARG A O 1
#

Sequence (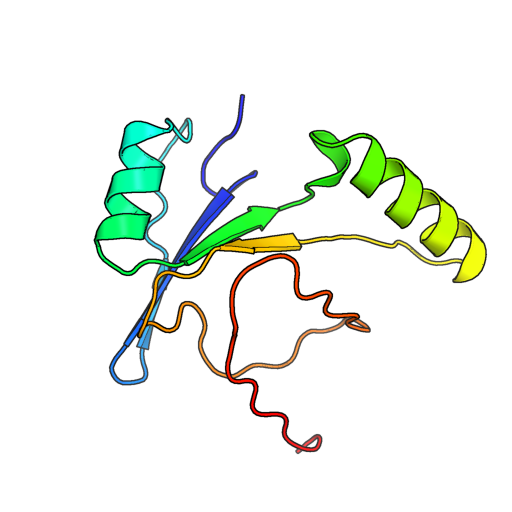109 aa):
NVQFSRNLDVTSYKDGKRETHNPQGRAHAPVVWDFYNNGCSVRLLNPQSFSHPVWKLTSLLQEYFGCFVGANTYLTPPGTQGFAPHYDDIEAFIIQLEGKKHWRLYNPR

Nearest PDB structures (foldseek):
  4y33-assembly1_D  TM=1.001E+00  e=1.065E-08  Homo sapiens
  4cco-assembly1_A-2  TM=1.002E+00  e=1.455E-08  Homo sapiens
  4ccj-assembly1_D  TM=1.001E+00  e=1.549E-08  Homo sapiens
  4ccm-assembly1_A-2  TM=1.001E+00  e=2.715E-08  Homo sapiens
  4cck-assembly1_B  TM=1.002E+00  e=3.273E-08  Homo sapiens

Radius of gyration: 15.06 Å; Cα contacts (8 Å, |Δi|>4): 143; chains: 1; bounding box: 39×28×38 Å

pLDDT: mean 98.12, std 1.43, range [86.06, 98.88]

Organism: Nematostella vectensis (NCBI:txid45351)